Protein AF-A0A520HTR8-F1 (afdb_monomer_lite)

Structure (mmCIF, N/CA/C/O backbone):
data_AF-A0A520HTR8-F1
#
_entry.id   AF-A0A520HTR8-F1
#
loop_
_atom_site.group_PDB
_atom_site.id
_atom_site.type_symbol
_atom_site.label_atom_id
_atom_site.label_alt_id
_atom_site.label_comp_id
_atom_site.label_asym_id
_atom_site.label_entity_id
_atom_site.label_seq_id
_atom_site.pdbx_PDB_ins_code
_atom_site.Cartn_x
_atom_site.Cartn_y
_atom_site.Cartn_z
_atom_site.occupancy
_atom_site.B_iso_or_equiv
_atom_site.auth_seq_id
_atom_site.auth_comp_id
_atom_site.auth_asym_id
_atom_site.auth_atom_id
_atom_site.pdbx_PDB_model_num
ATOM 1 N N . MET A 1 1 ? -34.890 7.356 13.733 1.00 45.75 1 MET A N 1
ATOM 2 C CA . MET A 1 1 ? -34.030 6.441 14.515 1.00 45.75 1 MET A CA 1
ATOM 3 C C . MET A 1 1 ? -32.585 6.700 14.130 1.00 45.75 1 MET A C 1
ATOM 5 O O . MET A 1 1 ? -32.285 6.698 12.942 1.00 45.75 1 MET A O 1
ATOM 9 N N . SER A 1 2 ? -31.716 7.009 15.088 1.00 61.44 2 SER A N 1
ATOM 10 C CA . SER A 1 2 ? -30.298 7.276 14.832 1.00 61.44 2 SER A CA 1
ATOM 11 C C . SER A 1 2 ? -29.564 5.971 14.511 1.00 61.44 2 SER A C 1
ATOM 13 O O . SER A 1 2 ? -29.639 4.998 15.257 1.00 61.44 2 SER A O 1
ATOM 15 N N . LYS A 1 3 ? -28.866 5.932 13.372 1.00 72.56 3 LYS A N 1
ATOM 16 C CA . LYS A 1 3 ? -28.054 4.784 12.957 1.00 72.56 3 LYS A CA 1
ATOM 17 C C . LYS A 1 3 ? -26.764 4.783 13.775 1.00 72.56 3 LYS A C 1
ATOM 19 O O . LYS A 1 3 ? -25.923 5.669 13.622 1.00 72.56 3 LYS A O 1
ATOM 24 N N . ILE A 1 4 ? -26.643 3.821 14.682 1.00 75.50 4 ILE A N 1
ATOM 25 C CA . ILE A 1 4 ? -25.406 3.571 15.419 1.00 75.50 4 ILE A CA 1
ATOM 26 C C . ILE A 1 4 ? -24.391 2.978 14.438 1.00 75.50 4 ILE A C 1
ATOM 28 O O . ILE A 1 4 ? -24.636 1.937 13.835 1.00 75.50 4 ILE A O 1
ATOM 32 N N . ASP A 1 5 ? -23.273 3.676 14.252 1.00 72.56 5 ASP A N 1
ATOM 33 C CA . ASP A 1 5 ? -22.157 3.236 13.419 1.00 72.56 5 ASP A CA 1
ATOM 34 C C . ASP A 1 5 ? -21.035 2.722 14.323 1.00 72.56 5 ASP A C 1
ATOM 36 O O . ASP A 1 5 ? -20.342 3.494 14.989 1.00 72.56 5 ASP A O 1
ATOM 40 N N . LEU A 1 6 ? -20.897 1.398 14.353 1.00 70.19 6 LEU A N 1
ATOM 41 C CA . LEU A 1 6 ? -19.948 0.678 15.200 1.00 70.19 6 LEU A CA 1
ATOM 42 C C . LEU A 1 6 ? -18.492 0.838 14.741 1.00 70.19 6 LEU A C 1
ATOM 44 O O . LEU A 1 6 ? -17.579 0.473 15.480 1.00 70.19 6 LEU A O 1
ATOM 48 N N . PHE A 1 7 ? -18.261 1.369 13.538 1.00 68.94 7 PHE A N 1
ATOM 49 C CA . PHE A 1 7 ? -16.918 1.554 12.991 1.00 68.94 7 PHE A CA 1
ATOM 50 C C . PHE A 1 7 ? -16.329 2.927 13.318 1.00 68.94 7 PHE A C 1
ATOM 52 O O . PHE A 1 7 ? -15.145 3.170 13.062 1.00 68.94 7 PHE A O 1
ATOM 59 N N . ARG A 1 8 ? -17.117 3.830 13.914 1.00 76.12 8 ARG A N 1
ATOM 60 C CA . ARG A 1 8 ? -16.605 5.125 14.362 1.00 76.12 8 ARG A CA 1
ATOM 61 C C . ARG A 1 8 ? -15.683 4.957 15.563 1.00 76.12 8 ARG A C 1
ATOM 63 O O . ARG A 1 8 ? -15.963 4.198 16.490 1.00 76.12 8 ARG A O 1
ATOM 70 N N . LYS A 1 9 ? -14.601 5.743 15.575 1.00 79.88 9 LYS A N 1
ATOM 71 C CA . LYS A 1 9 ? -13.645 5.799 16.695 1.00 79.88 9 LYS A CA 1
ATOM 72 C C . LYS A 1 9 ? -14.331 6.088 18.031 1.00 79.88 9 LYS A C 1
ATOM 74 O O . LYS A 1 9 ? -13.914 5.561 19.045 1.00 79.88 9 LYS A O 1
ATOM 79 N N . GLU A 1 10 ? -15.418 6.850 18.017 1.00 84.19 10 GLU A N 1
ATOM 80 C CA . GLU A 1 10 ? -16.225 7.172 19.199 1.00 84.19 10 GLU A CA 1
ATOM 81 C C . GLU A 1 10 ? -16.773 5.911 19.886 1.00 84.19 10 GLU A C 1
ATOM 83 O O . GLU A 1 10 ? -16.710 5.789 21.104 1.00 84.19 10 GLU A O 1
ATOM 88 N N . TRP A 1 11 ? -17.256 4.936 19.109 1.00 85.06 11 TRP A N 1
ATOM 89 C CA . TRP A 1 11 ? -17.748 3.665 19.645 1.00 85.06 11 TRP A CA 1
ATOM 90 C C . TRP A 1 11 ? -16.618 2.792 20.177 1.00 85.06 11 TRP A C 1
ATOM 92 O O . TRP A 1 11 ? -16.754 2.185 21.239 1.00 85.06 11 TRP A O 1
ATOM 102 N N . LEU A 1 12 ? -15.486 2.766 19.472 1.00 85.50 12 LEU A N 1
ATOM 103 C CA . LEU A 1 12 ? -14.279 2.093 19.945 1.00 85.50 12 LEU A CA 1
ATOM 104 C C . LEU A 1 12 ? -13.830 2.668 21.299 1.00 85.50 12 LEU A C 1
ATOM 106 O O . LEU A 1 12 ? -13.517 1.922 22.222 1.00 85.50 12 LEU A O 1
ATOM 110 N N . ASP A 1 13 ? -13.847 3.988 21.435 1.00 87.62 13 ASP A N 1
ATOM 111 C CA . ASP A 1 13 ? -13.427 4.689 22.643 1.00 87.62 13 ASP A CA 1
ATOM 112 C C . ASP A 1 13 ? -14.331 4.398 23.842 1.00 87.62 13 ASP A C 1
ATOM 114 O O . ASP A 1 13 ? -13.819 4.258 24.952 1.00 87.62 13 ASP A O 1
ATOM 118 N N . VAL A 1 14 ? -15.639 4.261 23.608 1.00 87.69 14 VAL A N 1
ATOM 119 C CA . VAL A 1 14 ? -16.627 3.902 24.636 1.00 87.69 14 VAL A CA 1
ATOM 120 C C . VAL A 1 14 ? -16.483 2.439 25.063 1.00 87.69 14 VAL A C 1
ATOM 122 O O . VAL A 1 14 ? -16.464 2.148 26.257 1.00 87.69 14 VAL A O 1
ATOM 125 N N . VAL A 1 15 ? -16.333 1.505 24.116 1.00 85.38 15 VAL A N 1
ATOM 126 C CA . VAL A 1 15 ? -16.187 0.065 24.422 1.00 85.38 15 VAL A CA 1
ATOM 127 C C . VAL A 1 15 ? -14.892 -0.224 25.188 1.00 85.38 15 VAL A C 1
ATOM 129 O O . VAL A 1 15 ? -14.840 -1.136 26.016 1.00 85.38 15 VAL A O 1
ATOM 132 N N . PHE A 1 16 ? -13.843 0.557 24.930 1.00 88.56 16 PHE A N 1
ATOM 133 C CA . PHE A 1 16 ? -12.535 0.387 25.557 1.00 88.56 16 PHE A CA 1
ATOM 134 C C . PHE A 1 16 ? -12.275 1.359 26.711 1.00 88.56 16 PHE A C 1
ATOM 136 O O . PHE A 1 16 ? -11.130 1.482 27.126 1.00 88.56 16 PHE A O 1
ATOM 143 N N . ASP A 1 17 ? -13.283 2.024 27.270 1.00 87.56 17 ASP A N 1
ATOM 144 C CA . ASP A 1 17 ? -13.070 3.059 28.285 1.00 87.56 17 ASP A CA 1
ATOM 145 C C . ASP A 1 17 ? -12.279 2.584 29.536 1.00 87.56 17 ASP A C 1
ATOM 147 O O . ASP A 1 17 ? -12.200 1.395 29.880 1.00 87.56 17 ASP A O 1
ATOM 151 N N . LYS A 1 18 ? -11.660 3.540 30.239 1.00 84.31 18 LYS A N 1
ATOM 152 C CA . LYS A 1 18 ? -10.826 3.348 31.440 1.00 84.31 18 LYS A CA 1
ATOM 153 C C . LYS A 1 18 ? -9.596 2.463 31.186 1.00 84.31 18 LYS A C 1
ATOM 155 O O . LYS A 1 18 ? -8.701 2.833 30.431 1.00 84.31 18 LYS A O 1
ATOM 160 N N . LYS A 1 19 ? -9.496 1.311 31.862 1.00 76.81 19 LYS A N 1
ATOM 161 C CA . LYS A 1 19 ? -8.319 0.426 31.802 1.00 76.81 19 LYS A CA 1
ATOM 162 C C . LYS A 1 19 ? -8.261 -0.400 30.515 1.00 76.81 19 LYS A C 1
ATOM 164 O O . LYS A 1 19 ? -7.196 -0.911 30.181 1.00 76.81 19 LYS A O 1
ATOM 169 N N . ASN A 1 20 ? -9.359 -0.477 29.766 1.00 80.19 20 ASN A N 1
ATOM 170 C CA . ASN A 1 20 ? -9.41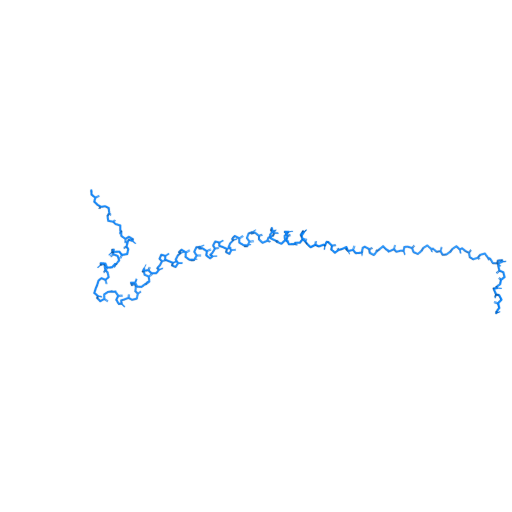0 -1.258 28.536 1.00 80.19 20 ASN A CA 1
ATOM 171 C C . ASN A 1 20 ? -8.685 -0.548 27.370 1.00 80.19 20 ASN A C 1
ATOM 173 O O . ASN A 1 20 ? -8.219 -1.230 26.460 1.00 80.19 20 ASN A O 1
ATOM 177 N N . LYS A 1 21 ? -8.461 0.780 27.425 1.00 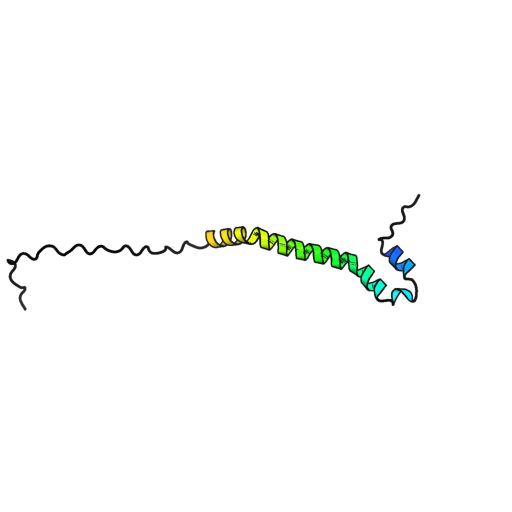82.69 21 LYS A N 1
ATOM 178 C CA . LYS A 1 21 ? -7.660 1.526 26.426 1.00 82.69 21 LYS A CA 1
ATOM 179 C C . LYS A 1 21 ? -6.165 1.222 26.508 1.00 82.69 21 LYS A C 1
ATOM 181 O O . LYS A 1 21 ? -5.468 1.319 25.502 1.00 82.69 21 LYS A O 1
ATOM 186 N N . ALA A 1 22 ? -5.673 0.848 27.691 1.00 81.56 22 ALA A N 1
ATOM 187 C CA . ALA A 1 22 ? -4.284 0.428 27.886 1.00 81.56 22 ALA A CA 1
ATOM 188 C C . ALA A 1 22 ? -4.009 -0.966 27.293 1.00 81.56 22 ALA A C 1
ATOM 190 O O . ALA A 1 22 ? -2.859 -1.384 27.180 1.00 81.56 22 ALA A O 1
ATOM 191 N N . TYR A 1 23 ? -5.062 -1.689 26.905 1.00 84.81 23 TYR A N 1
ATOM 192 C CA . TYR A 1 23 ? -4.941 -2.982 26.259 1.00 84.81 23 TYR A CA 1
ATOM 193 C C . TYR A 1 23 ? -4.478 -2.805 24.808 1.00 84.81 23 TYR A C 1
ATOM 195 O O . TYR A 1 23 ? -5.051 -2.016 24.055 1.00 84.81 23 TYR A O 1
ATOM 203 N N . GLY A 1 24 ? -3.478 -3.579 24.376 1.00 85.88 24 GLY A N 1
ATOM 204 C CA . GLY A 1 24 ? -2.896 -3.456 23.028 1.00 85.88 24 GLY A CA 1
ATOM 205 C C . GLY A 1 24 ? -3.913 -3.608 21.886 1.00 85.88 24 GLY A C 1
ATOM 206 O O . GLY A 1 24 ? -3.748 -3.032 20.812 1.00 85.88 24 GLY A O 1
ATOM 207 N N . ALA A 1 25 ? -5.027 -4.303 22.135 1.00 87.56 25 ALA A N 1
ATOM 208 C CA . ALA A 1 25 ? -6.116 -4.457 21.173 1.00 87.56 25 ALA A CA 1
ATOM 209 C C . ALA A 1 25 ? -6.811 -3.130 20.795 1.00 87.56 25 ALA A C 1
ATOM 211 O O . ALA A 1 25 ? -7.367 -3.037 19.699 1.00 87.56 25 ALA A O 1
ATOM 212 N N . TYR A 1 26 ? -6.793 -2.110 21.664 1.00 89.50 26 TYR A N 1
ATOM 213 C CA . TYR A 1 26 ? -7.324 -0.779 21.350 1.00 89.50 26 TYR A CA 1
ATOM 214 C C . TYR A 1 26 ? -6.454 -0.074 20.303 1.00 89.50 26 TYR A C 1
ATOM 216 O O . TYR A 1 26 ? -6.971 0.379 19.281 1.00 89.50 26 TYR A O 1
ATOM 224 N N . GLN A 1 27 ? -5.129 -0.071 20.498 1.00 87.56 27 GLN A N 1
ATOM 225 C CA . GLN A 1 27 ? -4.194 0.490 19.516 1.00 87.56 27 GLN A CA 1
ATOM 226 C C . GLN A 1 27 ? -4.315 -0.214 18.162 1.00 87.56 27 GLN A C 1
ATOM 228 O O . GLN A 1 27 ? -4.410 0.453 17.131 1.00 87.56 27 GLN A O 1
ATOM 233 N N . LEU A 1 28 ? -4.393 -1.549 18.161 1.00 88.38 28 LEU A N 1
ATOM 234 C CA . LEU A 1 28 ? -4.480 -2.325 16.926 1.00 88.38 28 LEU A CA 1
ATOM 235 C C . LEU A 1 28 ? -5.747 -1.985 16.125 1.00 88.38 28 LEU A C 1
ATOM 237 O O . LEU A 1 28 ? -5.670 -1.740 14.923 1.00 88.38 28 LEU A O 1
ATOM 241 N N . ARG A 1 29 ? -6.910 -1.892 16.786 1.00 87.62 29 ARG A N 1
ATOM 242 C CA . ARG A 1 29 ? -8.166 -1.499 16.124 1.00 87.62 29 ARG A CA 1
ATOM 243 C C . ARG A 1 29 ? -8.162 -0.041 15.670 1.00 87.62 29 ARG A C 1
ATOM 245 O O . ARG A 1 29 ? -8.687 0.253 14.599 1.00 87.62 29 ARG A O 1
ATOM 252 N N . GLN A 1 30 ? -7.548 0.854 16.443 1.00 85.88 30 GLN A N 1
ATOM 253 C CA . GLN A 1 30 ? -7.422 2.261 16.068 1.00 85.88 30 GLN A CA 1
ATOM 254 C C . GLN A 1 30 ? -6.556 2.440 14.810 1.00 85.88 30 GLN A C 1
ATOM 256 O O . GLN A 1 30 ? -6.861 3.288 13.968 1.00 85.88 30 GLN A O 1
ATOM 261 N N . GLN A 1 31 ? -5.500 1.637 14.664 1.00 89.25 31 GLN A N 1
ATOM 262 C CA . GLN A 1 31 ? -4.581 1.712 13.528 1.00 89.25 31 GLN A CA 1
ATOM 263 C C . GLN A 1 31 ? -5.023 0.882 12.315 1.00 89.25 31 GLN A C 1
ATOM 265 O O . GLN A 1 31 ? -4.635 1.220 11.198 1.00 89.25 31 GLN A O 1
ATOM 270 N N . ASN A 1 32 ? -5.868 -0.139 12.493 1.00 88.44 32 ASN A N 1
ATOM 271 C CA . ASN A 1 32 ? -6.244 -1.095 11.443 1.00 88.44 32 ASN A CA 1
ATOM 272 C C . ASN A 1 32 ? -6.724 -0.433 10.139 1.00 88.44 32 ASN A C 1
ATOM 274 O O . ASN A 1 32 ? -6.283 -0.800 9.050 1.00 88.44 32 ASN A O 1
ATOM 278 N N . SER A 1 33 ? -7.585 0.584 10.243 1.00 87.12 33 SER A N 1
ATOM 279 C CA . SER A 1 33 ? -8.090 1.316 9.073 1.00 87.12 33 SER A CA 1
ATOM 280 C C . SER A 1 33 ? -6.962 2.006 8.293 1.00 87.12 33 SER A C 1
ATOM 282 O O . SER A 1 33 ? -6.878 1.870 7.075 1.00 87.12 33 SER A O 1
ATOM 284 N N . SER A 1 34 ? -6.041 2.680 8.990 1.00 90.31 34 SER A N 1
ATOM 285 C CA . SER A 1 34 ? -4.888 3.339 8.362 1.00 90.31 34 SER A CA 1
ATOM 286 C C . SER A 1 34 ? -3.930 2.322 7.739 1.00 90.31 34 SER A C 1
ATOM 288 O O . SER A 1 34 ? -3.510 2.487 6.594 1.00 90.31 34 SER A O 1
ATOM 290 N N . THR A 1 35 ? -3.632 1.236 8.454 1.00 94.94 35 THR A N 1
ATOM 291 C CA . THR A 1 35 ? -2.772 0.156 7.958 1.00 94.94 35 THR A CA 1
ATOM 292 C C . THR A 1 35 ? -3.347 -0.481 6.697 1.00 94.94 35 THR A C 1
ATOM 294 O O . THR A 1 35 ? -2.616 -0.648 5.725 1.00 94.94 35 THR A O 1
ATOM 297 N N . THR A 1 36 ? -4.651 -0.762 6.672 1.00 95.00 36 THR A N 1
ATOM 298 C CA . THR A 1 36 ? -5.334 -1.347 5.507 1.00 95.00 36 THR A CA 1
ATOM 299 C C . THR A 1 36 ? -5.271 -0.414 4.301 1.00 95.00 36 THR A C 1
ATOM 301 O O . THR A 1 36 ? -4.887 -0.841 3.215 1.00 95.00 36 THR A O 1
ATOM 304 N N . THR A 1 37 ? -5.570 0.875 4.487 1.00 95.69 37 THR A N 1
ATOM 305 C CA . THR A 1 37 ? -5.496 1.868 3.405 1.00 95.69 37 THR A CA 1
ATOM 306 C C . THR A 1 37 ? -4.075 2.005 2.861 1.00 95.69 37 THR A C 1
ATOM 308 O O . THR A 1 37 ? -3.873 2.004 1.650 1.00 95.69 37 THR A O 1
ATOM 311 N N . ARG A 1 38 ? -3.066 2.071 3.738 1.00 97.06 38 ARG A N 1
ATOM 312 C CA . ARG A 1 38 ? -1.656 2.128 3.324 1.00 97.06 38 ARG A CA 1
ATOM 313 C C . ARG A 1 38 ? -1.247 0.866 2.570 1.00 97.06 38 ARG A C 1
ATOM 315 O O . ARG A 1 38 ? -0.641 0.977 1.511 1.00 97.06 38 ARG A O 1
ATOM 322 N N . ALA A 1 39 ? -1.606 -0.312 3.080 1.00 97.75 39 ALA A N 1
ATOM 323 C CA 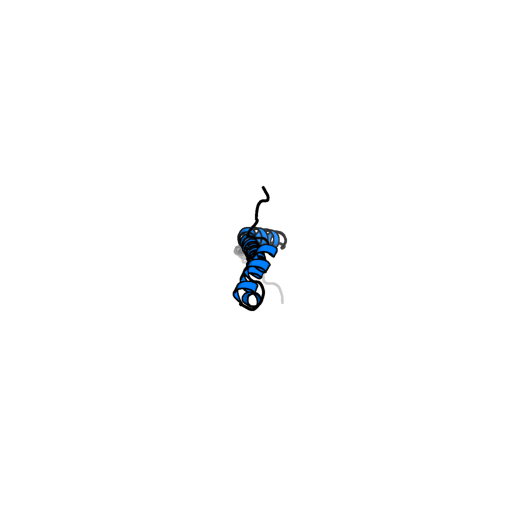. ALA A 1 39 ? -1.328 -1.585 2.421 1.00 97.75 39 ALA A CA 1
ATOM 324 C C . ALA A 1 39 ? -1.954 -1.637 1.023 1.00 97.75 39 ALA A C 1
ATOM 326 O O . ALA A 1 39 ? -1.272 -2.001 0.069 1.00 97.75 39 ALA A O 1
ATOM 327 N N . LEU A 1 40 ? -3.209 -1.197 0.884 1.00 97.94 40 LEU A N 1
ATOM 328 C CA . LEU A 1 40 ? -3.889 -1.120 -0.405 1.00 97.94 40 LEU A CA 1
ATOM 329 C C . LEU A 1 40 ? -3.154 -0.195 -1.380 1.00 97.94 40 LEU A C 1
ATOM 331 O O . LEU A 1 40 ? -2.944 -0.579 -2.527 1.00 97.94 40 LEU A O 1
ATOM 335 N N . LEU A 1 41 ? -2.732 0.992 -0.935 1.00 98.19 41 LEU A N 1
ATOM 336 C CA . LEU A 1 41 ? -1.994 1.939 -1.776 1.00 98.19 41 LEU A CA 1
ATOM 337 C C . LEU A 1 41 ? -0.660 1.357 -2.251 1.00 98.19 41 LEU A C 1
ATOM 339 O O . LEU A 1 41 ? -0.371 1.396 -3.446 1.00 98.19 41 LEU A O 1
ATOM 343 N N . PHE A 1 42 ? 0.130 0.776 -1.345 1.00 98.25 42 PHE A N 1
ATOM 344 C CA . PHE A 1 42 ? 1.417 0.176 -1.704 1.00 98.25 42 PHE A CA 1
ATOM 345 C C . PHE A 1 42 ? 1.251 -1.029 -2.630 1.00 98.25 42 PHE A C 1
ATOM 347 O O . PHE A 1 42 ? 1.935 -1.107 -3.649 1.00 98.25 42 PHE A O 1
ATOM 354 N N . ALA A 1 43 ? 0.321 -1.934 -2.322 1.00 98.19 43 ALA A N 1
ATOM 355 C CA . ALA A 1 43 ? 0.053 -3.102 -3.155 1.00 98.19 43 ALA A CA 1
ATOM 356 C C . ALA A 1 43 ? -0.424 -2.691 -4.553 1.00 98.19 43 ALA A C 1
ATOM 358 O O . ALA A 1 43 ? 0.074 -3.211 -5.549 1.00 98.19 43 ALA A O 1
ATOM 359 N N . SER A 1 44 ? -1.327 -1.710 -4.633 1.00 98.25 44 SER A N 1
ATOM 360 C CA . SER A 1 44 ? -1.823 -1.183 -5.907 1.00 98.25 44 SER A CA 1
ATOM 361 C C . SER A 1 44 ? -0.703 -0.533 -6.714 1.00 98.25 44 SER A C 1
ATOM 363 O O . SER A 1 44 ? -0.569 -0.814 -7.901 1.00 98.25 44 SER A O 1
ATOM 365 N N . ALA A 1 45 ? 0.137 0.293 -6.084 1.00 97.94 45 ALA A N 1
ATOM 366 C CA . ALA A 1 45 ? 1.255 0.945 -6.759 1.00 97.94 45 ALA A CA 1
ATOM 367 C C . ALA A 1 45 ? 2.247 -0.077 -7.334 1.00 97.94 45 ALA A C 1
ATOM 369 O O . ALA A 1 45 ? 2.604 0.007 -8.508 1.00 97.94 45 ALA A O 1
ATOM 370 N N . VAL A 1 46 ? 2.644 -1.079 -6.540 1.00 97.94 46 VAL A N 1
ATOM 371 C CA . VAL A 1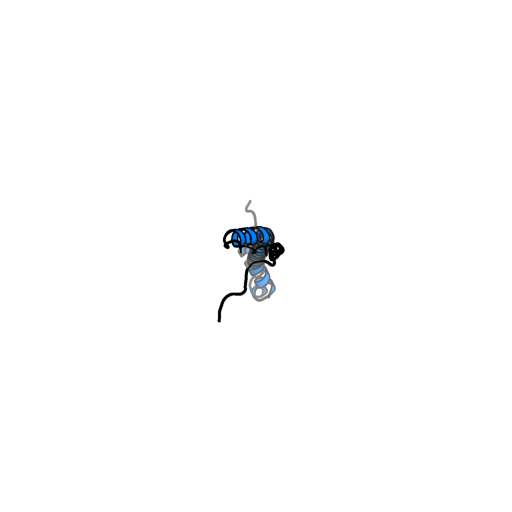 46 ? 3.540 -2.153 -6.997 1.00 97.94 46 VAL A CA 1
ATOM 372 C C . VAL A 1 46 ? 2.902 -2.947 -8.136 1.00 97.94 46 VAL A C 1
ATOM 374 O O . VAL A 1 46 ? 3.550 -3.180 -9.154 1.00 97.94 46 VAL A O 1
ATOM 377 N N . PHE A 1 47 ? 1.627 -3.318 -8.009 1.00 98.12 47 PHE A N 1
ATOM 378 C CA . PHE A 1 47 ? 0.907 -4.059 -9.043 1.00 98.12 47 PHE A CA 1
ATOM 379 C C . PHE A 1 47 ? 0.833 -3.288 -10.369 1.00 98.12 47 PHE A C 1
ATOM 381 O O . PHE A 1 47 ? 1.134 -3.841 -11.427 1.00 98.12 47 PHE A O 1
ATOM 388 N N . ILE A 1 48 ? 0.494 -1.996 -10.314 1.00 97.81 48 ILE A N 1
ATOM 389 C CA . ILE A 1 48 ? 0.440 -1.121 -11.491 1.00 97.81 48 ILE A CA 1
ATOM 390 C C . ILE A 1 48 ? 1.821 -1.013 -12.144 1.00 97.81 48 ILE A C 1
ATOM 392 O O . ILE A 1 48 ? 1.926 -1.147 -13.361 1.00 97.81 48 ILE A O 1
ATOM 396 N N . LEU A 1 49 ? 2.886 -0.812 -11.361 1.00 96.94 49 LEU A N 1
ATOM 397 C CA . LEU A 1 49 ? 4.249 -0.727 -11.890 1.00 96.94 49 LEU A CA 1
ATOM 398 C C . LEU A 1 49 ? 4.679 -2.029 -12.572 1.00 96.94 49 LEU A C 1
ATOM 400 O O . LEU A 1 49 ? 5.228 -1.982 -13.673 1.00 96.94 49 LEU A O 1
ATOM 404 N N . LEU A 1 50 ? 4.385 -3.185 -11.973 1.00 97.06 50 LEU A N 1
ATOM 405 C CA . LEU A 1 50 ? 4.672 -4.485 -12.583 1.00 97.06 50 LEU A CA 1
ATOM 406 C C . LEU A 1 50 ? 3.941 -4.647 -13.919 1.00 97.06 50 LEU A C 1
ATOM 408 O O . LEU A 1 50 ? 4.554 -5.021 -14.917 1.00 97.06 50 LEU A O 1
ATOM 412 N N . PHE A 1 51 ? 2.657 -4.294 -13.971 1.00 96.56 51 PHE A N 1
ATOM 413 C CA . PHE A 1 51 ? 1.873 -4.383 -15.202 1.00 96.56 51 PHE A CA 1
ATOM 414 C C . PHE A 1 51 ? 2.349 -3.398 -16.284 1.00 96.56 51 PHE A C 1
ATOM 416 O O . PHE A 1 51 ? 2.390 -3.733 -17.468 1.00 96.56 51 PHE A O 1
ATOM 423 N N . LEU A 1 52 ? 2.753 -2.187 -15.890 1.00 96.94 52 LEU A N 1
ATOM 424 C CA . LEU A 1 52 ? 3.254 -1.153 -16.800 1.00 96.94 52 LEU A CA 1
ATOM 425 C C . LEU A 1 52 ? 4.731 -1.327 -17.180 1.00 96.94 52 LEU A C 1
ATOM 427 O O . LEU A 1 52 ? 5.195 -0.648 -18.096 1.00 96.94 52 LEU A O 1
ATOM 431 N N . THR A 1 53 ? 5.466 -2.240 -16.543 1.00 95.19 53 THR A N 1
ATOM 432 C CA . THR A 1 53 ? 6.901 -2.471 -16.786 1.00 95.19 53 THR A CA 1
ATOM 433 C C . THR A 1 53 ? 7.265 -2.591 -18.276 1.00 95.19 53 THR A C 1
ATOM 435 O O . THR A 1 53 ? 8.123 -1.827 -18.723 1.00 95.19 53 THR A O 1
ATOM 438 N N . PRO A 1 54 ? 6.622 -3.447 -19.102 1.00 92.88 54 PRO A N 1
ATOM 439 C CA . PRO A 1 54 ? 6.976 -3.548 -20.522 1.00 92.88 54 PRO A CA 1
ATOM 440 C C . PRO A 1 54 ? 6.733 -2.242 -21.292 1.00 92.88 54 PRO A C 1
ATOM 442 O O . PRO A 1 54 ? 7.529 -1.878 -22.158 1.00 92.88 54 PRO A O 1
ATOM 445 N N . LYS A 1 55 ? 5.674 -1.496 -20.953 1.00 94.50 55 LYS A N 1
ATOM 446 C CA . LYS A 1 55 ? 5.387 -0.186 -21.554 1.00 94.50 55 LYS A CA 1
ATOM 447 C C . LYS A 1 55 ? 6.453 0.841 -21.184 1.00 94.50 55 LYS A C 1
ATOM 449 O O . LYS A 1 55 ? 6.955 1.522 -22.074 1.00 94.50 55 LYS A O 1
ATOM 454 N N . ILE A 1 56 ? 6.839 0.910 -19.913 1.00 92.94 56 ILE A N 1
ATOM 455 C CA . ILE A 1 56 ? 7.895 1.812 -19.433 1.00 92.94 56 ILE A CA 1
ATOM 456 C C . ILE A 1 56 ? 9.220 1.501 -20.146 1.00 92.94 56 ILE A C 1
ATOM 458 O O . ILE A 1 56 ? 9.853 2.412 -20.674 1.00 92.94 56 ILE A O 1
ATOM 462 N N . ILE A 1 57 ? 9.598 0.221 -20.257 1.00 92.75 57 ILE A N 1
ATOM 463 C CA . ILE A 1 57 ? 10.808 -0.200 -20.985 1.00 92.75 57 ILE A CA 1
ATOM 464 C C . ILE A 1 57 ? 10.738 0.220 -22.458 1.00 92.75 57 ILE A C 1
ATOM 466 O O . ILE A 1 57 ? 11.724 0.725 -22.991 1.00 92.75 57 ILE A O 1
ATOM 470 N N . SER A 1 58 ? 9.590 0.035 -23.118 1.00 90.88 58 SER A N 1
ATOM 471 C CA . SER A 1 58 ? 9.432 0.418 -24.527 1.00 90.88 58 SER A CA 1
ATOM 472 C C . SER A 1 58 ? 9.584 1.926 -24.752 1.00 90.88 58 SER A C 1
ATOM 474 O O . SER A 1 58 ? 10.216 2.330 -25.723 1.00 90.88 58 SER A O 1
ATOM 476 N N . LEU A 1 59 ? 9.075 2.751 -23.829 1.00 90.00 59 LEU A N 1
ATOM 477 C CA . LEU A 1 59 ? 9.209 4.208 -23.892 1.00 90.00 59 LEU A CA 1
ATOM 478 C C . LEU A 1 59 ? 10.663 4.651 -23.706 1.00 90.00 59 LEU A C 1
ATOM 480 O O . LEU A 1 59 ? 11.119 5.538 -24.417 1.00 90.00 59 LEU A O 1
ATOM 484 N N . ILE A 1 60 ? 11.398 4.016 -22.786 1.00 89.25 60 ILE A N 1
ATOM 485 C CA . ILE A 1 60 ? 12.815 4.329 -22.556 1.00 89.25 60 ILE A CA 1
ATOM 486 C C . ILE A 1 60 ? 13.664 3.902 -23.760 1.00 89.25 60 ILE A C 1
ATOM 488 O O . ILE A 1 60 ? 14.480 4.686 -24.234 1.00 89.25 60 ILE A O 1
ATOM 492 N N . LYS A 1 61 ? 13.454 2.688 -24.289 1.00 84.50 61 LYS A N 1
ATOM 493 C CA . LYS A 1 61 ? 14.195 2.187 -25.459 1.00 84.50 61 LYS A CA 1
ATOM 494 C C . LYS A 1 61 ? 13.924 3.005 -26.720 1.00 84.50 61 LYS A C 1
ATOM 496 O O . LYS A 1 61 ? 14.861 3.296 -27.442 1.00 84.50 61 LYS A O 1
ATOM 501 N N . GLY A 1 62 ? 12.677 3.416 -26.958 1.00 78.38 62 GLY A N 1
ATOM 502 C CA . GLY A 1 62 ? 12.334 4.277 -28.096 1.00 78.38 62 GLY A CA 1
ATOM 503 C C . GLY A 1 62 ? 12.895 5.702 -28.002 1.00 78.38 62 GLY A C 1
ATOM 504 O O . GLY A 1 62 ? 12.891 6.416 -28.998 1.00 78.38 62 GLY A O 1
ATOM 505 N N . ALA A 1 63 ? 13.368 6.121 -26.824 1.00 71.19 63 ALA A N 1
ATOM 506 C CA . ALA A 1 63 ? 14.036 7.404 -26.612 1.00 71.19 63 ALA A CA 1
ATOM 507 C C . ALA A 1 63 ? 15.572 7.311 -26.693 1.00 71.19 63 ALA A C 1
ATOM 509 O O . ALA A 1 63 ? 16.242 8.343 -26.692 1.00 71.19 63 ALA A O 1
ATOM 510 N N . MET A 1 64 ? 16.136 6.099 -26.744 1.00 66.94 64 MET A N 1
ATOM 511 C CA . MET A 1 64 ? 17.565 5.896 -26.967 1.00 66.94 64 MET A CA 1
ATOM 512 C C . MET A 1 64 ? 17.842 5.854 -28.476 1.00 66.94 64 MET A C 1
ATOM 514 O O . MET A 1 64 ? 17.075 5.220 -29.202 1.00 66.94 64 MET A O 1
ATOM 518 N N . PRO A 1 65 ? 18.908 6.516 -28.965 1.00 65.88 65 PRO A N 1
ATOM 519 C CA . PRO A 1 65 ? 19.328 6.353 -30.347 1.00 65.88 65 PRO A CA 1
ATOM 520 C C . PRO A 1 65 ? 19.621 4.874 -30.583 1.00 65.88 65 PRO A C 1
ATOM 522 O O . PRO A 1 65 ? 20.327 4.241 -29.798 1.00 65.88 65 PRO A O 1
ATOM 525 N N . GLU A 1 66 ? 19.004 4.324 -31.624 1.00 67.38 66 GLU A N 1
ATOM 526 C CA . GLU A 1 66 ? 19.188 2.941 -32.033 1.00 67.38 66 GLU A CA 1
ATOM 527 C C . GLU A 1 66 ? 20.684 2.743 -32.289 1.00 67.38 66 GLU A C 1
ATOM 529 O O . GLU A 1 66 ? 21.252 3.399 -33.162 1.00 67.38 66 GLU A O 1
ATOM 534 N N . GLU A 1 67 ? 21.350 1.928 -31.461 1.00 66.00 67 GLU A N 1
ATOM 535 C CA . GLU A 1 67 ? 22.716 1.511 -31.754 1.00 66.00 67 GLU A CA 1
ATOM 536 C C . GLU A 1 67 ? 22.645 0.830 -33.115 1.00 66.00 67 GLU A C 1
ATOM 538 O O . GLU A 1 67 ? 22.070 -0.256 -33.240 1.00 66.00 67 GLU A O 1
ATOM 543 N N . GLU A 1 68 ? 23.158 1.505 -34.147 1.00 61.41 68 GLU A N 1
ATOM 544 C CA . GLU A 1 68 ? 23.371 0.899 -35.447 1.00 61.41 68 GLU A CA 1
ATOM 545 C C . GLU A 1 68 ? 24.237 -0.327 -35.191 1.00 61.41 68 GLU A C 1
ATOM 547 O O . GLU A 1 68 ? 25.450 -0.240 -34.997 1.00 61.41 68 GLU A O 1
ATOM 552 N N . VAL A 1 69 ? 23.593 -1.493 -35.147 1.00 63.06 69 VAL A N 1
ATOM 553 C CA . VAL A 1 69 ? 24.269 -2.769 -35.278 1.00 63.06 69 VAL A CA 1
ATOM 554 C C . VAL A 1 69 ? 24.909 -2.679 -36.647 1.00 63.06 69 VAL A C 1
ATOM 556 O O . VAL A 1 69 ? 24.239 -2.890 -37.661 1.00 63.06 69 VAL A O 1
ATOM 559 N N . VAL A 1 70 ? 26.178 -2.269 -36.673 1.00 60.38 70 VAL A N 1
ATOM 560 C CA . VAL A 1 70 ? 27.015 -2.242 -37.862 1.00 60.38 70 VAL A CA 1
ATOM 561 C C . VAL A 1 70 ? 26.975 -3.667 -38.378 1.00 60.38 70 VAL A C 1
ATOM 563 O O . VAL A 1 70 ? 27.680 -4.547 -37.880 1.00 60.38 70 VAL A O 1
ATOM 566 N N . LYS A 1 71 ? 26.069 -3.923 -39.327 1.00 58.69 71 LYS A N 1
ATOM 567 C CA . LYS A 1 71 ? 26.071 -5.136 -40.123 1.00 58.69 71 LYS A CA 1
ATOM 568 C C . LYS A 1 71 ? 27.461 -5.157 -40.712 1.00 58.69 71 LYS A C 1
ATOM 570 O O . LYS A 1 71 ? 27.776 -4.329 -41.563 1.00 58.69 71 LYS A O 1
ATOM 575 N N . GLN A 1 72 ? 28.304 -6.040 -40.192 1.00 59.22 72 GLN A N 1
ATOM 576 C CA . GLN A 1 72 ? 29.568 -6.362 -40.815 1.00 59.22 72 GLN A CA 1
ATOM 577 C C . GLN A 1 72 ? 29.186 -6.868 -42.198 1.00 59.22 72 GLN A C 1
ATOM 579 O O . GLN A 1 72 ? 28.718 -7.992 -42.361 1.00 59.22 72 GLN A O 1
ATOM 584 N N . VAL A 1 73 ? 29.239 -5.970 -43.178 1.00 61.06 73 VAL A N 1
ATOM 585 C CA . VAL A 1 73 ? 29.166 -6.340 -44.576 1.00 61.06 73 VAL A CA 1
ATOM 586 C C . VAL A 1 73 ? 30.407 -7.187 -44.759 1.00 61.06 73 VAL A C 1
ATOM 588 O O . VAL A 1 73 ? 31.520 -6.665 -44.718 1.00 61.06 73 VAL A O 1
ATOM 591 N N . GLU A 1 74 ? 30.226 -8.500 -44.861 1.00 57.12 74 GLU A N 1
ATOM 592 C CA . GLU A 1 74 ? 31.265 -9.375 -45.374 1.00 57.12 74 GLU A CA 1
ATOM 593 C C . GLU A 1 74 ? 31.630 -8.820 -46.748 1.00 57.12 74 GLU A C 1
ATOM 595 O O . GLU A 1 74 ? 30.895 -8.963 -47.727 1.00 57.12 74 GLU A O 1
ATOM 600 N N . VAL A 1 75 ? 32.736 -8.079 -46.800 1.00 59.22 75 VAL A N 1
ATOM 601 C CA . VAL A 1 75 ? 33.334 -7.645 -48.051 1.00 59.22 75 VAL A CA 1
ATOM 602 C C . VAL A 1 75 ? 33.781 -8.930 -48.724 1.00 59.22 75 VAL A C 1
ATOM 604 O O . VAL A 1 75 ? 34.824 -9.488 -48.388 1.00 59.22 75 VAL A O 1
ATOM 607 N N . ALA A 1 76 ? 32.961 -9.434 -49.643 1.00 61.78 76 ALA A N 1
ATOM 608 C CA . ALA A 1 76 ? 33.375 -10.472 -50.563 1.00 61.78 76 ALA A CA 1
ATOM 609 C C . ALA A 1 76 ? 34.588 -9.924 -51.323 1.00 61.78 76 ALA A C 1
ATOM 611 O O . ALA A 1 76 ? 34.456 -9.046 -52.178 1.00 61.78 76 ALA A O 1
ATOM 612 N N . ILE A 1 77 ? 35.780 -10.388 -50.945 1.00 54.31 77 ILE A N 1
ATOM 613 C CA . ILE A 1 77 ? 37.034 -10.042 -51.604 1.00 54.31 77 ILE A CA 1
ATOM 614 C C . ILE A 1 77 ? 36.908 -10.562 -53.035 1.00 54.31 77 ILE A C 1
ATOM 616 O O . ILE A 1 77 ? 37.022 -11.763 -53.284 1.00 54.31 77 ILE A O 1
ATOM 620 N N . GLN A 1 78 ? 36.610 -9.670 -53.979 1.00 60.75 78 GLN A N 1
ATOM 621 C CA . GLN A 1 78 ? 36.724 -10.007 -55.390 1.00 60.75 78 GLN A CA 1
ATOM 622 C C . 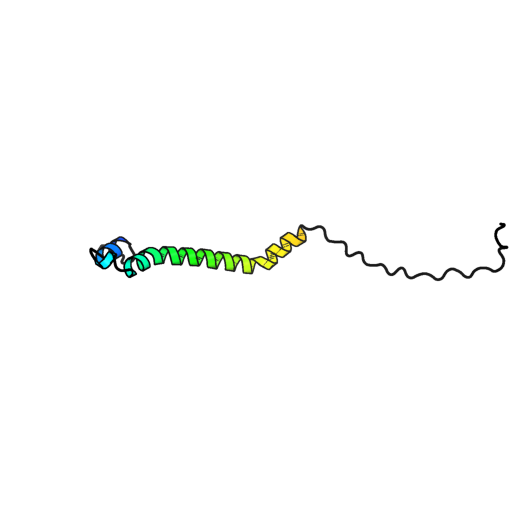GLN A 1 78 ? 38.196 -10.324 -55.652 1.00 60.75 78 GLN A C 1
ATOM 624 O O . GLN A 1 78 ? 39.084 -9.568 -55.255 1.00 60.75 78 GLN A O 1
ATOM 629 N N . GLN A 1 79 ? 38.449 -11.482 -56.260 1.00 59.53 79 GLN A N 1
ATOM 630 C CA . GLN A 1 79 ? 39.802 -11.911 -56.592 1.00 59.53 79 GLN A CA 1
ATOM 631 C C . GLN A 1 79 ? 40.431 -10.858 -57.516 1.00 59.53 79 GLN A C 1
ATOM 633 O O . GLN A 1 79 ? 39.744 -10.381 -58.426 1.00 59.53 79 GLN A O 1
ATOM 638 N N . PRO A 1 80 ? 41.695 -10.457 -57.288 1.00 63.78 80 PRO A N 1
ATOM 639 C CA . PRO A 1 80 ? 42.342 -9.491 -58.160 1.00 63.78 80 PRO A CA 1
ATOM 640 C C . PRO A 1 80 ? 42.355 -10.029 -59.599 1.00 63.78 80 PRO A C 1
ATOM 642 O O . PRO A 1 80 ? 42.541 -11.236 -59.795 1.00 63.78 80 PRO A O 1
ATOM 645 N N . PRO A 1 81 ? 42.135 -9.164 -60.606 1.00 67.38 81 PRO A N 1
ATOM 646 C CA . PRO A 1 81 ? 42.199 -9.574 -62.001 1.00 67.38 81 PRO A CA 1
ATOM 647 C C . PRO A 1 81 ? 43.570 -10.211 -62.292 1.00 67.38 81 PRO A C 1
ATOM 649 O O . PRO A 1 81 ? 44.569 -9.777 -61.709 1.00 67.38 81 PRO A O 1
ATOM 652 N N . PRO A 1 82 ? 43.638 -11.241 -63.157 1.00 66.00 82 PRO A N 1
ATOM 653 C CA . PRO A 1 82 ? 44.891 -11.902 -63.499 1.00 66.00 82 PRO A CA 1
ATOM 654 C C . PRO A 1 82 ? 45.962 -10.885 -63.899 1.00 66.00 82 PRO A C 1
ATOM 656 O O . PRO A 1 82 ? 45.722 -10.014 -64.732 1.00 66.00 82 PRO A O 1
ATOM 659 N N . VAL A 1 83 ? 47.140 -10.984 -63.280 1.00 55.62 83 VAL A N 1
ATOM 660 C CA . VAL A 1 83 ? 48.280 -10.119 -63.591 1.00 55.62 83 VAL A CA 1
ATOM 661 C C . VAL A 1 83 ? 48.747 -10.457 -65.004 1.00 55.62 83 VAL A C 1
ATOM 663 O O . VAL A 1 83 ? 49.288 -11.540 -65.230 1.00 55.62 83 VAL A O 1
ATOM 666 N N . ASP A 1 84 ? 48.526 -9.550 -65.955 1.00 60.66 84 ASP A N 1
ATOM 667 C CA . ASP A 1 84 ? 49.041 -9.705 -67.312 1.00 60.66 84 ASP A CA 1
ATOM 668 C C . ASP A 1 84 ? 50.584 -9.703 -67.275 1.00 60.66 84 ASP A C 1
ATOM 670 O O . ASP A 1 84 ? 51.194 -8.715 -66.857 1.00 60.66 84 ASP A O 1
ATOM 674 N N . PRO A 1 85 ? 51.258 -10.773 -67.735 1.00 59.91 85 PRO A N 1
ATOM 675 C CA . PRO A 1 85 ? 52.702 -10.977 -67.570 1.00 59.91 85 PRO A CA 1
ATOM 676 C C . PRO A 1 85 ? 53.586 -10.065 -68.448 1.00 59.91 85 PRO A C 1
ATOM 678 O O . PRO A 1 85 ? 54.745 -10.391 -68.701 1.00 59.91 85 PRO A O 1
ATOM 681 N N . LYS A 1 86 ? 53.067 -8.938 -68.955 1.00 59.03 86 LYS A N 1
ATOM 682 C CA . LYS A 1 86 ? 53.770 -8.065 -69.914 1.00 59.03 86 LYS A CA 1
ATOM 683 C C . LYS A 1 86 ? 54.142 -6.673 -69.411 1.00 59.03 86 LYS A C 1
ATOM 685 O O . LYS A 1 86 ? 54.729 -5.920 -70.185 1.00 59.03 86 LYS A O 1
ATOM 690 N N . THR A 1 87 ? 53.875 -6.312 -68.159 1.00 60.44 87 THR A N 1
ATOM 691 C CA . THR A 1 87 ? 54.384 -5.038 -67.627 1.00 60.44 87 THR A CA 1
ATOM 692 C C . THR A 1 87 ? 55.760 -5.240 -66.985 1.00 60.44 87 THR A C 1
ATOM 694 O O . THR A 1 87 ? 55.848 -5.964 -65.991 1.00 60.44 87 THR A O 1
ATOM 697 N N . PRO A 1 88 ? 56.842 -4.651 -67.537 1.00 63.94 88 PRO A N 1
ATOM 698 C CA . PRO A 1 88 ? 58.169 -4.749 -66.940 1.00 63.94 88 PRO A CA 1
ATOM 699 C C . PRO A 1 88 ? 58.198 -4.092 -65.545 1.00 63.94 88 PRO A C 1
ATOM 701 O O . PRO A 1 88 ? 57.447 -3.142 -65.306 1.00 63.94 88 PRO A O 1
ATOM 704 N N . PRO A 1 89 ? 59.024 -4.608 -64.613 1.00 66.69 89 PRO A N 1
ATOM 705 C CA . PRO A 1 89 ? 59.018 -4.184 -63.215 1.00 66.69 89 PRO A CA 1
ATOM 706 C C . PRO A 1 89 ? 59.440 -2.711 -63.051 1.00 66.69 89 PRO A C 1
ATOM 708 O O . PRO A 1 89 ? 60.257 -2.220 -63.837 1.00 66.69 89 PRO A O 1
ATOM 711 N N . PRO A 1 90 ? 58.897 -2.003 -62.040 1.00 66.25 90 PRO A N 1
ATOM 712 C CA . PRO A 1 90 ? 59.229 -0.606 -61.788 1.00 66.25 90 PRO A CA 1
ATOM 713 C C . PRO A 1 90 ? 60.700 -0.452 -61.338 1.00 66.25 90 PRO A C 1
ATOM 715 O O . PRO A 1 90 ? 61.205 -1.316 -60.617 1.00 66.25 90 PRO A O 1
ATOM 718 N N . PRO A 1 91 ? 61.397 0.613 -61.782 1.00 68.19 91 PRO A N 1
ATOM 719 C CA . PRO A 1 91 ? 62.816 0.841 -61.497 1.00 68.19 91 PRO A CA 1
ATOM 720 C C . PRO A 1 91 ? 63.098 1.175 -60.012 1.00 68.19 91 PRO A C 1
ATOM 722 O O . PRO A 1 91 ? 62.193 1.671 -59.337 1.00 68.19 91 PRO A O 1
ATOM 725 N N . PRO A 1 92 ? 64.326 0.886 -59.519 1.00 67.56 92 PRO A N 1
ATOM 726 C CA . PRO A 1 92 ? 64.748 1.063 -58.123 1.00 67.56 92 PRO A CA 1
ATOM 727 C C . PRO A 1 92 ? 64.957 2.522 -57.701 1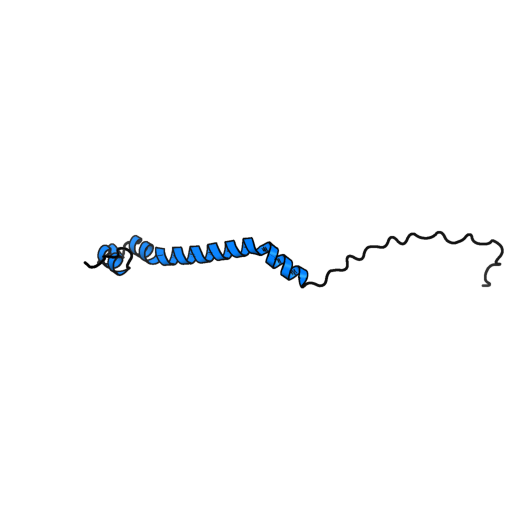.00 67.56 92 PRO A C 1
ATOM 729 O O . PRO A 1 92 ? 65.302 3.357 -58.571 1.00 67.56 92 PRO A O 1
#

Secondary structure (DSSP, 8-state):
-----TTSHHHHHHHTTGGGGGSHHHHHHHHHHHHHHHHHHHHHHHHHHHHHHHHHHHHHHHTS-------------PPPPP--TTSPPPP-

Radius of gyration: 39.52 Å; chains: 1; bounding box: 99×19×102 Å

pLDDT: mean 79.39, std 14.43, range [45.75, 98.25]

Sequence (92 aa):
MSKIDLFRKEWLDVVFDKKNKAYGAYQLRQQNSSTTTRALLFASAVFILLFLTPKIISLIKGAMPEEEVVKQVEVAIQQPPPVDPKTPPPPP

Foldseek 3Di:
DDDDDCLDLVNLCVVCDDPSCVPVVSVCSVCVVVVVVVVVVVVVVVVVCVVCVVVVVVVVVVPDDPPPPPPPPPPPPDDPDDDDPPDDDDDD